Protein AF-A0A7W1GAR5-F1 (afdb_monomer_lite)

pLDDT: mean 80.39, std 19.82, range [29.83, 98.56]

Sequence (173 aa):
MLNTNNQPTTEAEDTGDRYDLPFDSESIDIVCRREIIEGNASGENRLGEVRRLHFNIRPTVIHHSPSGWEWGYAGSGPSDFALNVLQLFVPGDDKGLPSVKCWRGTCSRFAWLHHIAFKNEFIARLPREGSVIEGATIRAWIAERQREDVARDEQTAHDDSDDTENDSELCVR

Radius of gyration: 24.05 Å; chains: 1; bounding box: 42×39×112 Å

Foldseek 3Di:
DDDDDDDDPPPPVPLEEEQPDAADPVFRKKWKFKDWDQAPPDDDDPPRTRIYMYINDDQQAAAQPPPEAAFQAQDRNLLSVLLRSVQVVDPDEDVVNHFDDGPGHTGYPLSVVCSNVSSVVPGNRADRRIDIDTSVNVVVVSVVVVVVVVVVVVVVVVVVPPPPPDDDPPDDD

Secondary structure (DSSP, 8-state):
---------------S-B--S---TTT--EEEEEEEEE--S-SS-TT-EEEEEEESS----BSS-TT----SSSSHHHHHHHHHHHHHHS-S-GGGPPPEE-SBSEE-HHHHHHHHHHHHHTGGGS-TTEEEE-HHHHHHHHHHHHHHHHHHHHHHHHHTTSSSS----S---

Structure (mmCIF, N/CA/C/O backbone):
data_AF-A0A7W1GAR5-F1
#
_entry.id   AF-A0A7W1GAR5-F1
#
loop_
_atom_site.group_PDB
_atom_site.id
_atom_site.type_symbol
_atom_site.label_atom_id
_atom_site.label_alt_id
_atom_site.label_comp_id
_atom_site.label_asym_id
_atom_site.label_entity_id
_atom_site.label_seq_id
_atom_site.pdbx_PDB_ins_code
_atom_site.Cartn_x
_atom_site.Cartn_y
_atom_site.Cartn_z
_atom_site.occupancy
_atom_site.B_iso_or_equiv
_atom_site.auth_seq_id
_atom_site.auth_comp_id
_atom_site.auth_asym_id
_atom_site.auth_atom_id
_atom_site.pdbx_PDB_model_num
ATOM 1 N N . MET A 1 1 ? -0.554 26.905 -45.689 1.00 45.06 1 MET A N 1
ATOM 2 C CA . MET A 1 1 ? 0.879 26.864 -45.334 1.00 45.06 1 MET A CA 1
ATOM 3 C C . MET A 1 1 ? 1.086 27.817 -44.176 1.00 45.06 1 MET A C 1
ATOM 5 O O . MET A 1 1 ? 1.031 29.019 -44.391 1.00 45.06 1 MET A O 1
ATOM 9 N N . LEU A 1 2 ? 1.225 27.297 -42.959 1.00 32.56 2 LEU A N 1
ATOM 10 C CA . LEU A 1 2 ? 1.687 28.079 -41.819 1.00 32.56 2 LEU A CA 1
ATOM 11 C C . LEU A 1 2 ? 2.749 27.285 -41.073 1.00 32.56 2 LEU A C 1
ATOM 13 O O . LEU A 1 2 ? 2.741 26.058 -41.040 1.00 32.56 2 LEU A O 1
ATOM 17 N N . ASN A 1 3 ? 3.694 28.084 -40.618 1.00 29.83 3 ASN A N 1
ATOM 18 C CA . ASN A 1 3 ? 5.091 27.826 -40.375 1.00 29.83 3 ASN A CA 1
ATOM 19 C C . ASN A 1 3 ? 5.340 27.013 -39.099 1.00 29.83 3 ASN A C 1
ATOM 21 O O . ASN A 1 3 ? 4.587 27.089 -38.131 1.00 29.83 3 ASN A O 1
ATOM 25 N N . THR A 1 4 ? 6.443 26.274 -39.134 1.00 45.84 4 THR A N 1
ATOM 26 C CA . THR A 1 4 ? 7.067 25.517 -38.052 1.00 45.84 4 THR A CA 1
ATOM 27 C C . THR A 1 4 ? 7.319 26.386 -36.823 1.00 45.84 4 THR A C 1
ATOM 29 O O . THR A 1 4 ? 8.058 27.365 -36.922 1.00 45.84 4 THR A O 1
ATOM 32 N N . ASN A 1 5 ? 6.792 25.988 -35.663 1.00 39.91 5 ASN A N 1
ATOM 33 C CA . ASN A 1 5 ? 7.278 26.482 -34.380 1.00 39.91 5 ASN A CA 1
ATOM 34 C C . ASN A 1 5 ? 7.990 25.365 -33.626 1.00 39.91 5 ASN A C 1
ATOM 36 O O . ASN A 1 5 ? 7.406 24.387 -33.164 1.00 39.91 5 ASN A O 1
ATOM 40 N N . ASN A 1 6 ? 9.295 25.571 -33.570 1.00 44.25 6 ASN A N 1
ATOM 41 C CA . ASN A 1 6 ? 10.286 24.846 -32.819 1.00 44.25 6 ASN A CA 1
ATOM 42 C C . ASN A 1 6 ? 10.066 25.102 -31.310 1.00 44.25 6 ASN A C 1
ATOM 44 O O . ASN A 1 6 ? 10.241 26.235 -30.872 1.00 44.25 6 ASN A O 1
ATOM 48 N N . GLN A 1 7 ? 9.787 24.024 -30.559 1.00 43.06 7 GLN A N 1
ATOM 49 C CA . GLN A 1 7 ? 10.385 23.697 -29.243 1.00 43.06 7 GLN A CA 1
ATOM 50 C C . GLN A 1 7 ? 9.841 24.450 -27.993 1.00 43.06 7 GLN A C 1
ATOM 52 O O . GLN A 1 7 ? 9.391 25.587 -28.097 1.00 43.06 7 GLN A O 1
ATOM 57 N N . PRO A 1 8 ? 9.805 23.793 -26.809 1.00 35.78 8 PRO A N 1
ATOM 58 C CA . PRO A 1 8 ? 11.029 23.371 -26.126 1.00 35.78 8 PRO A CA 1
ATOM 59 C C . PRO A 1 8 ? 11.159 21.850 -25.949 1.00 35.78 8 PRO A C 1
ATOM 61 O O . PRO A 1 8 ? 10.294 21.195 -25.375 1.00 35.78 8 PRO A O 1
ATOM 64 N N . THR A 1 9 ? 12.302 21.304 -26.365 1.00 45.12 9 THR A N 1
ATOM 65 C CA . THR A 1 9 ? 12.954 20.167 -25.715 1.00 45.12 9 THR A CA 1
ATOM 66 C C . THR A 1 9 ? 13.214 20.562 -24.274 1.00 45.12 9 THR A C 1
ATOM 68 O O . THR A 1 9 ? 14.200 21.226 -23.958 1.00 45.12 9 THR A O 1
ATOM 71 N N . THR A 1 10 ? 12.322 20.166 -23.383 1.00 36.69 10 THR A N 1
ATOM 72 C CA . THR A 1 10 ? 12.711 19.921 -22.002 1.00 36.69 10 THR A CA 1
ATOM 73 C C . THR A 1 10 ? 12.982 18.432 -21.895 1.00 36.69 10 THR A C 1
ATOM 75 O O . THR A 1 10 ? 12.116 17.660 -21.490 1.00 36.69 10 THR A O 1
ATOM 78 N N . GLU A 1 11 ? 14.190 18.038 -22.301 1.00 37.97 11 GLU A N 1
ATOM 79 C CA . GLU A 1 11 ? 14.866 16.880 -21.718 1.00 37.97 11 GLU A CA 1
ATOM 80 C C . GLU A 1 11 ? 15.103 17.211 -20.238 1.00 37.97 11 GLU A C 1
ATOM 82 O O . GLU A 1 11 ? 16.166 17.666 -19.831 1.00 37.97 11 GLU A O 1
ATOM 87 N N . ALA A 1 12 ? 14.044 17.108 -19.441 1.00 34.62 12 ALA A N 1
ATOM 88 C CA . ALA A 1 12 ? 14.173 17.006 -18.004 1.00 34.62 12 ALA A CA 1
ATOM 89 C C . ALA A 1 12 ? 14.386 15.523 -17.719 1.00 34.62 12 ALA A C 1
ATOM 91 O O . ALA A 1 12 ? 13.589 14.694 -18.156 1.00 34.62 12 ALA A O 1
ATOM 92 N N . GLU A 1 13 ? 15.483 15.212 -17.041 1.00 41.84 13 GLU A N 1
ATOM 93 C CA . GLU A 1 13 ? 15.842 13.886 -16.555 1.00 41.84 13 GLU A CA 1
ATOM 94 C C . GLU A 1 13 ? 14.661 13.274 -15.786 1.00 41.84 13 GLU A C 1
ATOM 96 O O . GLU A 1 13 ? 14.410 13.547 -14.615 1.00 41.84 13 GLU A O 1
ATOM 101 N N . ASP A 1 14 ? 13.874 12.479 -16.502 1.00 47.75 14 ASP A N 1
ATOM 102 C CA . ASP A 1 14 ? 12.623 11.895 -16.047 1.00 47.75 14 ASP A CA 1
ATOM 103 C C . ASP A 1 14 ? 12.881 10.552 -15.355 1.00 47.75 14 ASP A C 1
ATOM 105 O O . ASP A 1 14 ? 12.491 9.482 -15.830 1.00 47.75 14 ASP A O 1
ATOM 109 N N . THR A 1 15 ? 13.639 10.593 -14.266 1.00 50.28 15 THR A N 1
ATOM 110 C CA . THR A 1 15 ? 14.171 9.400 -13.589 1.00 50.28 15 THR A CA 1
ATOM 111 C C . THR A 1 15 ? 13.385 9.003 -12.332 1.00 50.28 15 THR A C 1
ATOM 113 O O . THR A 1 15 ? 13.832 8.138 -11.585 1.00 50.28 15 THR A O 1
ATOM 116 N N . GLY A 1 16 ? 12.213 9.607 -12.086 1.00 63.44 16 GLY A N 1
ATOM 117 C CA . GLY A 1 16 ? 11.410 9.399 -10.870 1.00 63.44 16 GLY A CA 1
ATOM 118 C C . GLY A 1 16 ? 10.243 8.405 -10.989 1.00 63.44 16 GLY A C 1
ATOM 119 O O . GLY A 1 16 ? 9.873 7.974 -12.083 1.00 63.44 16 GLY A O 1
ATOM 120 N N . ASP A 1 17 ? 9.630 8.090 -9.840 1.00 75.31 17 ASP A N 1
ATOM 121 C CA . ASP A 1 17 ? 8.425 7.252 -9.722 1.00 75.31 17 ASP A CA 1
ATOM 122 C C . ASP A 1 17 ? 7.247 7.821 -10.535 1.00 75.31 17 ASP A C 1
ATOM 124 O O . ASP A 1 17 ? 6.903 9.005 -10.438 1.00 75.31 17 ASP A O 1
ATOM 128 N N . ARG A 1 18 ? 6.583 6.958 -11.307 1.00 82.81 18 ARG A N 1
ATOM 129 C CA . ARG A 1 18 ? 5.402 7.273 -12.113 1.00 82.81 18 ARG A CA 1
ATOM 130 C C . ARG A 1 18 ? 4.137 6.670 -11.505 1.00 82.81 18 ARG A C 1
ATOM 132 O O . ARG A 1 18 ? 4.117 5.539 -11.032 1.00 82.81 18 ARG A O 1
ATOM 139 N N . TYR A 1 19 ? 3.057 7.444 -11.554 1.00 85.25 19 TYR A N 1
ATOM 140 C CA . TYR A 1 19 ? 1.726 7.075 -11.058 1.00 85.25 19 TYR A CA 1
ATOM 141 C C . TYR A 1 19 ? 0.732 7.077 -12.222 1.00 85.25 19 TYR A C 1
ATOM 143 O O . TYR A 1 19 ? -0.197 7.888 -12.265 1.00 85.25 19 TYR A O 1
ATOM 151 N N . ASP A 1 20 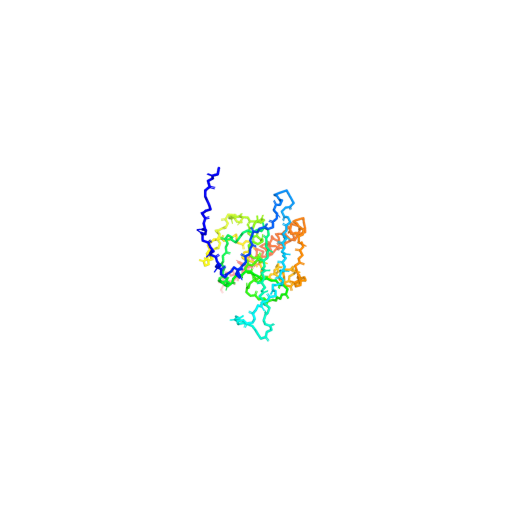? 1.046 6.277 -13.236 1.00 86.88 20 ASP A N 1
ATOM 152 C CA . ASP A 1 20 ? 0.468 6.315 -14.579 1.00 86.88 20 ASP A CA 1
ATOM 153 C C . ASP A 1 20 ? -0.183 4.993 -15.006 1.00 86.88 20 ASP A C 1
ATOM 155 O O . ASP A 1 20 ? -0.773 4.926 -16.086 1.00 86.88 20 ASP A O 1
ATOM 159 N N . LEU A 1 21 ? -0.122 3.955 -14.167 1.00 91.38 21 LEU A N 1
ATOM 160 C CA . LEU A 1 21 ? -0.830 2.708 -14.437 1.00 91.38 21 LEU A CA 1
ATOM 161 C C . LEU A 1 21 ? -2.342 2.884 -14.197 1.00 91.38 21 LEU A C 1
ATOM 163 O O . LEU A 1 21 ? -2.732 3.621 -13.287 1.00 91.38 21 LEU A O 1
ATOM 167 N N . PRO A 1 22 ? -3.208 2.204 -14.976 1.00 90.12 22 PRO A N 1
ATOM 168 C CA . PRO A 1 22 ? -4.653 2.264 -14.785 1.00 90.12 22 PRO A CA 1
ATOM 169 C C . PRO A 1 22 ? -5.073 1.838 -13.376 1.00 90.12 22 PRO A C 1
ATOM 171 O O . PRO A 1 22 ? -4.584 0.841 -12.840 1.00 90.12 22 PRO A O 1
ATOM 174 N N . PHE A 1 23 ? -6.014 2.581 -12.802 1.00 93.81 23 PHE A N 1
ATOM 175 C CA . PHE A 1 23 ? -6.619 2.275 -11.513 1.00 93.81 23 PHE A CA 1
ATOM 176 C C . PHE A 1 23 ? -8.096 1.952 -11.706 1.00 93.81 23 PHE A C 1
ATOM 178 O O . PHE A 1 23 ? -8.850 2.782 -12.216 1.00 93.81 23 PHE A O 1
ATOM 185 N N . ASP A 1 24 ? -8.488 0.751 -11.294 1.00 94.19 24 ASP A N 1
ATOM 186 C CA . ASP A 1 24 ? -9.882 0.338 -11.220 1.00 94.19 24 ASP A CA 1
ATOM 187 C C . ASP A 1 24 ? -10.392 0.551 -9.791 1.00 94.19 24 ASP A C 1
ATOM 189 O O . ASP A 1 24 ? -9.900 -0.055 -8.837 1.00 94.19 24 ASP A O 1
ATOM 193 N N . SER A 1 25 ? -11.378 1.435 -9.641 1.00 92.00 25 SER A N 1
ATOM 194 C CA . SER A 1 25 ? -11.985 1.742 -8.347 1.00 92.00 25 SER A CA 1
ATOM 195 C C . SER A 1 25 ? -12.869 0.623 -7.799 1.00 92.00 25 SER A C 1
ATOM 197 O O . SER A 1 25 ? -13.177 0.651 -6.610 1.00 92.00 25 SER A O 1
ATOM 199 N N . GLU A 1 26 ? -13.306 -0.329 -8.630 1.00 92.62 26 GLU A N 1
ATOM 200 C CA . GLU A 1 26 ? -14.114 -1.463 -8.172 1.00 92.62 26 GLU A CA 1
ATOM 201 C C . GLU A 1 26 ? -13.234 -2.545 -7.542 1.00 92.62 26 GLU A C 1
ATOM 203 O O . GLU A 1 26 ? -13.478 -2.968 -6.407 1.00 92.62 26 GLU A O 1
ATOM 208 N N . SER A 1 27 ? -12.176 -2.975 -8.238 1.00 94.56 27 SER A N 1
ATOM 209 C CA . SER A 1 27 ? -11.270 -3.996 -7.702 1.00 94.56 27 SER A CA 1
ATOM 210 C C . SER A 1 27 ? -10.341 -3.431 -6.623 1.00 94.56 27 SER A C 1
ATOM 212 O O . SER A 1 27 ? -10.163 -4.064 -5.570 1.00 94.56 27 SER A O 1
ATOM 214 N N . ILE A 1 28 ? -9.832 -2.209 -6.839 1.00 95.75 28 ILE A N 1
ATOM 215 C CA . ILE A 1 28 ? -8.766 -1.562 -6.058 1.00 95.75 28 ILE A CA 1
ATOM 216 C C . ILE A 1 28 ? -7.514 -2.454 -6.028 1.00 95.75 28 ILE A C 1
ATOM 218 O O . ILE A 1 28 ? -6.827 -2.578 -5.017 1.00 95.75 28 ILE A O 1
ATOM 222 N N . ASP A 1 29 ? -7.219 -3.134 -7.133 1.00 97.88 29 ASP A N 1
ATOM 223 C CA . ASP A 1 29 ? -5.975 -3.893 -7.241 1.00 97.88 29 ASP A CA 1
ATOM 224 C C . ASP A 1 29 ? -4.780 -2.942 -7.199 1.00 97.88 29 ASP A C 1
ATOM 226 O O . ASP A 1 29 ? -4.831 -1.829 -7.724 1.00 97.88 29 ASP A O 1
ATOM 230 N N . ILE A 1 30 ? -3.683 -3.376 -6.585 1.00 98.00 30 ILE A N 1
ATOM 231 C CA . ILE A 1 30 ? -2.444 -2.603 -6.531 1.00 98.00 30 ILE A CA 1
ATOM 232 C C . ILE A 1 30 ? -1.498 -3.148 -7.582 1.00 98.00 30 ILE A C 1
ATOM 234 O O . ILE A 1 30 ? -1.075 -4.300 -7.511 1.00 98.00 30 ILE A O 1
ATOM 238 N N . VAL A 1 31 ? -1.148 -2.306 -8.546 1.00 97.12 31 VAL A N 1
ATOM 239 C CA . VAL A 1 31 ? -0.264 -2.669 -9.651 1.00 97.12 31 VAL A CA 1
ATOM 240 C C . VAL A 1 31 ? 1.025 -1.882 -9.518 1.00 97.12 31 VAL A C 1
ATOM 242 O O . VAL A 1 31 ? 1.003 -0.651 -9.438 1.00 97.12 31 VAL A O 1
ATOM 245 N N . CYS A 1 32 ? 2.150 -2.593 -9.530 1.00 95.81 32 CYS A N 1
ATOM 246 C CA . CYS A 1 32 ? 3.465 -1.990 -9.680 1.00 95.81 32 CYS A CA 1
ATOM 247 C C . CYS A 1 32 ? 4.250 -2.657 -10.812 1.00 95.81 32 CYS A C 1
ATOM 249 O O . CYS A 1 32 ? 4.128 -3.859 -11.049 1.00 95.81 32 CYS A O 1
ATOM 251 N N . ARG A 1 33 ? 5.064 -1.874 -11.522 1.00 94.94 33 ARG A N 1
ATOM 252 C CA . ARG A 1 33 ? 5.926 -2.357 -12.608 1.00 94.94 33 ARG A CA 1
ATOM 253 C C . ARG A 1 33 ? 7.260 -1.629 -12.596 1.00 94.94 33 ARG A C 1
ATOM 255 O O . ARG A 1 33 ? 7.303 -0.413 -12.444 1.00 94.94 33 ARG A O 1
ATOM 262 N N . ARG A 1 34 ? 8.346 -2.370 -12.800 1.00 91.56 34 ARG A N 1
ATOM 263 C CA . ARG A 1 34 ? 9.698 -1.831 -12.965 1.00 91.56 34 ARG A CA 1
ATOM 264 C C . ARG A 1 34 ? 10.062 -1.846 -14.443 1.00 91.56 34 ARG A C 1
ATOM 266 O O . ARG A 1 34 ? 10.089 -2.903 -15.068 1.00 91.56 34 ARG A O 1
ATOM 273 N N . GLU A 1 35 ? 10.343 -0.673 -14.989 1.00 88.12 35 GLU A N 1
ATOM 274 C CA . GLU A 1 35 ? 10.922 -0.500 -16.316 1.00 88.12 35 GLU A CA 1
ATOM 275 C C . GLU A 1 35 ? 12.438 -0.318 -16.168 1.00 88.12 35 GLU A C 1
ATOM 277 O O . GLU A 1 35 ? 12.907 0.531 -15.403 1.00 88.12 35 GLU A O 1
ATOM 282 N N . ILE A 1 36 ? 13.209 -1.153 -16.868 1.00 81.25 36 ILE A N 1
ATOM 283 C CA . ILE A 1 36 ? 14.654 -0.971 -17.010 1.00 81.25 36 ILE A CA 1
ATOM 284 C C . ILE A 1 36 ? 14.855 -0.065 -18.218 1.00 81.25 36 ILE A C 1
ATOM 286 O O . ILE A 1 36 ? 14.471 -0.420 -19.330 1.00 81.25 36 ILE A O 1
ATOM 290 N N . ILE A 1 37 ? 15.435 1.104 -17.980 1.00 74.88 37 ILE A N 1
ATOM 291 C CA . ILE A 1 37 ? 15.811 2.054 -19.015 1.00 74.88 37 ILE A CA 1
ATOM 292 C C . ILE A 1 37 ? 17.309 1.873 -19.231 1.00 74.88 37 ILE A C 1
ATOM 294 O O . ILE A 1 37 ? 18.110 2.044 -18.308 1.00 74.88 37 ILE A O 1
ATOM 298 N N . GLU A 1 38 ? 17.691 1.507 -20.451 1.00 65.56 38 GLU A N 1
ATOM 299 C CA . GLU A 1 38 ? 19.098 1.499 -20.838 1.00 65.56 38 GLU A CA 1
ATOM 300 C C . GLU A 1 38 ? 19.633 2.929 -20.707 1.00 65.56 38 GLU A C 1
ATOM 302 O O . GLU A 1 38 ? 19.215 3.841 -21.420 1.00 65.56 38 GLU A O 1
ATOM 307 N N . GLY A 1 39 ? 20.497 3.145 -19.715 1.00 58.44 39 GLY A N 1
ATOM 308 C CA . GLY A 1 39 ? 21.119 4.433 -19.483 1.00 58.44 39 GLY A CA 1
ATOM 309 C C . GLY A 1 39 ? 22.372 4.566 -20.333 1.00 58.44 39 GLY A C 1
ATOM 310 O O . GLY A 1 39 ? 23.253 3.705 -20.326 1.00 58.44 39 GLY A O 1
ATOM 311 N N . ASN A 1 40 ? 22.503 5.700 -21.013 1.00 51.94 40 ASN A N 1
ATOM 312 C CA . ASN A 1 40 ? 23.807 6.165 -21.460 1.00 51.94 40 ASN A CA 1
ATOM 313 C C . ASN A 1 40 ? 24.591 6.469 -20.177 1.00 51.94 40 ASN A C 1
ATOM 315 O O . ASN A 1 40 ? 24.143 7.281 -19.372 1.00 51.94 40 ASN A O 1
ATOM 319 N N . ALA A 1 41 ? 25.694 5.763 -19.937 1.00 48.12 41 ALA A N 1
ATOM 320 C CA . ALA A 1 41 ? 26.438 5.778 -18.680 1.00 48.12 41 ALA A CA 1
ATOM 321 C C . ALA A 1 41 ? 26.891 7.191 -18.242 1.00 48.12 41 ALA A C 1
ATOM 323 O O . ALA A 1 41 ? 28.013 7.604 -18.528 1.00 48.12 41 ALA A O 1
ATOM 324 N N . SER A 1 42 ? 26.040 7.928 -17.523 1.00 51.09 42 SER A N 1
ATOM 325 C CA . SER A 1 42 ? 26.407 9.221 -16.930 1.00 51.09 42 SER A CA 1
ATOM 326 C C . SER A 1 42 ? 25.772 9.527 -15.567 1.00 51.09 42 SER A C 1
ATOM 328 O O . SER A 1 42 ? 26.006 10.612 -15.049 1.00 51.09 42 SER A O 1
ATOM 330 N N . GLY A 1 43 ? 25.045 8.597 -14.931 1.00 48.25 43 GLY A N 1
ATOM 331 C CA . GLY A 1 43 ? 24.398 8.857 -13.635 1.00 48.25 43 GLY A CA 1
ATOM 332 C C . GLY A 1 43 ? 24.383 7.667 -12.672 1.00 48.25 43 GLY A C 1
ATOM 333 O O . GLY A 1 43 ? 23.560 6.772 -12.800 1.00 48.25 43 GLY A O 1
ATOM 334 N N . GLU A 1 44 ? 25.313 7.680 -11.714 1.00 47.44 44 GLU A N 1
ATOM 335 C CA . GLU A 1 44 ? 25.249 7.093 -10.358 1.00 47.44 44 GLU A CA 1
ATOM 336 C C . GLU A 1 44 ? 24.592 5.718 -10.121 1.00 47.44 44 GLU A C 1
ATOM 338 O O . GLU A 1 44 ? 23.928 5.481 -9.113 1.00 47.44 44 GLU A O 1
ATOM 343 N N . ASN A 1 45 ? 24.910 4.719 -10.937 1.00 46.47 45 ASN A N 1
ATOM 344 C CA . ASN A 1 45 ? 24.964 3.344 -10.446 1.00 46.47 45 ASN A CA 1
ATOM 345 C C . ASN A 1 45 ? 26.084 2.565 -11.137 1.00 46.47 45 ASN A C 1
ATOM 347 O O . ASN A 1 45 ? 26.409 2.791 -12.298 1.00 46.47 45 ASN A O 1
ATOM 351 N N . ARG A 1 46 ? 26.707 1.627 -10.410 1.00 48.19 46 ARG A N 1
ATOM 352 C CA . ARG A 1 46 ? 27.850 0.821 -10.891 1.00 48.19 46 ARG A CA 1
ATOM 353 C C . ARG A 1 46 ? 27.546 -0.038 -12.141 1.00 48.19 46 ARG A C 1
ATOM 355 O O . ARG A 1 46 ? 28.439 -0.746 -12.590 1.00 48.19 46 ARG A O 1
ATOM 362 N N . LEU A 1 47 ? 26.319 0.011 -12.676 1.00 51.19 47 LEU A N 1
ATOM 363 C CA . LEU A 1 47 ? 25.825 -0.788 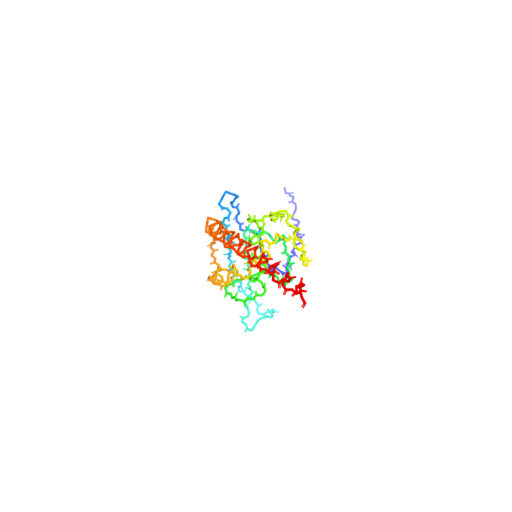-13.803 1.00 51.19 47 LEU A CA 1
ATOM 364 C C . LEU A 1 47 ? 25.193 0.037 -14.947 1.00 51.19 47 LEU A C 1
ATOM 366 O O . LEU A 1 47 ? 24.854 -0.554 -15.962 1.00 51.19 47 LEU A O 1
ATOM 370 N N . GLY A 1 48 ? 25.042 1.364 -14.832 1.00 50.06 48 GLY A N 1
ATOM 371 C CA . GLY A 1 48 ? 24.492 2.209 -15.908 1.00 50.06 48 GLY A CA 1
ATOM 372 C C . GLY A 1 48 ? 22.993 2.029 -16.214 1.00 50.06 48 GLY A C 1
ATOM 373 O O . GLY A 1 48 ? 22.516 2.555 -17.214 1.00 50.06 48 GLY A O 1
ATOM 374 N N . GLU A 1 49 ? 22.235 1.305 -15.387 1.00 57.88 49 GLU A N 1
ATOM 375 C CA . GLU A 1 49 ? 20.798 1.064 -15.590 1.00 57.88 49 GLU A CA 1
ATOM 376 C C . GLU A 1 49 ? 19.956 2.133 -14.890 1.00 57.88 49 GLU A C 1
ATOM 378 O O . GLU A 1 49 ? 19.825 2.115 -13.665 1.00 57.88 49 GLU A O 1
ATOM 383 N N . VAL A 1 50 ? 19.311 3.031 -15.627 1.00 63.97 50 VAL A N 1
ATOM 384 C CA . VAL A 1 50 ? 18.270 3.875 -15.027 1.00 63.97 50 VAL A CA 1
ATOM 385 C C . VAL A 1 50 ? 17.024 3.009 -14.834 1.00 63.97 50 VAL A C 1
ATOM 387 O O . VAL A 1 50 ? 16.668 2.205 -15.691 1.00 63.97 50 VAL A O 1
ATOM 390 N N . ARG A 1 51 ? 16.356 3.116 -13.685 1.00 77.19 51 ARG A N 1
ATOM 391 C CA . ARG A 1 51 ? 15.141 2.340 -13.399 1.00 77.19 51 ARG A CA 1
ATOM 392 C C . ARG A 1 51 ? 13.992 3.291 -13.170 1.00 77.19 51 ARG A C 1
ATOM 394 O O . ARG A 1 51 ? 14.148 4.264 -12.440 1.00 77.19 51 ARG A O 1
ATOM 401 N N . ARG A 1 52 ? 12.847 2.976 -13.762 1.00 86.88 52 ARG A N 1
ATOM 402 C CA . ARG A 1 52 ? 11.607 3.711 -13.545 1.00 86.88 52 ARG A CA 1
ATOM 403 C C . ARG A 1 52 ? 10.578 2.787 -12.920 1.00 86.88 52 ARG A C 1
ATOM 405 O O . ARG A 1 52 ? 10.370 1.660 -13.373 1.00 86.88 52 ARG A O 1
ATOM 412 N N . LEU A 1 53 ? 9.974 3.253 -11.838 1.00 91.38 53 LEU A N 1
ATOM 413 C CA . LEU A 1 53 ? 8.943 2.522 -11.118 1.00 91.38 53 LEU A CA 1
ATOM 414 C C . LEU A 1 53 ? 7.588 3.108 -11.475 1.00 91.38 53 LEU A C 1
ATOM 416 O O . LEU A 1 53 ? 7.411 4.321 -11.456 1.00 91.38 53 LEU A O 1
ATOM 420 N N . HIS A 1 54 ? 6.644 2.240 -11.799 1.00 94.31 54 HIS A N 1
ATOM 421 C CA . HIS A 1 54 ? 5.285 2.602 -12.158 1.00 94.31 54 HIS A CA 1
ATOM 422 C C . HIS A 1 54 ? 4.324 2.023 -11.133 1.00 94.31 54 HIS A C 1
ATOM 424 O O . HIS A 1 54 ? 4.455 0.859 -10.752 1.00 94.31 54 HIS A O 1
ATOM 430 N N . PHE A 1 55 ? 3.341 2.819 -10.732 1.00 95.50 55 PHE A N 1
ATOM 431 C CA . PHE A 1 55 ? 2.294 2.452 -9.789 1.00 95.50 55 PHE A CA 1
ATOM 432 C C . PHE A 1 55 ? 0.935 2.921 -10.308 1.00 95.50 55 PHE A C 1
ATOM 434 O O . PHE A 1 55 ? 0.849 3.894 -11.060 1.00 95.50 55 PHE A O 1
ATOM 441 N N . ASN A 1 56 ? -0.141 2.270 -9.872 1.00 96.06 56 ASN A N 1
ATOM 442 C CA . ASN A 1 56 ? -1.506 2.720 -10.161 1.00 96.06 56 ASN A CA 1
ATOM 443 C C . ASN A 1 56 ? -2.144 3.558 -9.039 1.00 96.06 56 ASN A C 1
ATOM 445 O O . ASN A 1 56 ? -3.261 4.040 -9.192 1.00 96.06 56 ASN A O 1
ATOM 449 N N . ILE A 1 57 ? -1.446 3.768 -7.920 1.00 94.12 57 ILE A N 1
ATOM 450 C CA . ILE A 1 57 ? -1.917 4.607 -6.809 1.00 94.12 57 ILE A CA 1
ATOM 451 C C . ILE A 1 57 ? -0.936 5.742 -6.535 1.00 94.12 57 ILE A C 1
ATOM 453 O O . ILE A 1 57 ? 0.261 5.589 -6.750 1.00 94.12 57 ILE A O 1
ATOM 457 N N . ARG A 1 58 ? -1.425 6.886 -6.045 1.00 91.25 58 ARG A N 1
ATOM 458 C CA . ARG A 1 58 ? -0.588 8.053 -5.715 1.00 91.25 58 ARG A CA 1
ATOM 459 C C . ARG A 1 58 ? -0.234 8.095 -4.224 1.00 91.25 58 ARG A C 1
ATOM 461 O O . ARG A 1 58 ? -1.070 7.731 -3.400 1.00 91.25 58 ARG A O 1
ATOM 468 N N . PRO A 1 59 ? 0.944 8.623 -3.848 1.00 90.75 59 PRO A N 1
ATOM 469 C CA . PRO A 1 59 ? 1.344 8.761 -2.456 1.00 90.75 59 PRO A CA 1
ATOM 470 C C . PRO A 1 59 ? 0.592 9.883 -1.754 1.00 90.75 59 PRO A C 1
ATOM 472 O O . PRO A 1 59 ? 0.880 11.069 -1.947 1.00 90.75 59 PRO A O 1
ATOM 475 N N . THR A 1 60 ? -0.311 9.512 -0.856 1.00 91.12 60 THR A N 1
ATOM 476 C CA . THR A 1 60 ? -1.004 10.446 0.038 1.00 91.12 60 THR A CA 1
ATOM 477 C C . THR A 1 60 ? -0.217 10.716 1.321 1.00 91.12 60 THR A C 1
ATOM 479 O O . THR A 1 60 ? -0.359 11.779 1.924 1.00 91.12 60 THR A O 1
ATOM 482 N N . VAL A 1 61 ? 0.651 9.782 1.724 1.00 91.81 61 VAL A N 1
ATOM 483 C CA . VAL A 1 61 ? 1.405 9.810 2.984 1.00 91.81 61 VAL A CA 1
ATOM 484 C C . VAL A 1 61 ? 2.883 9.509 2.725 1.00 91.81 61 VAL A C 1
ATOM 486 O O . VAL A 1 61 ? 3.211 8.700 1.865 1.00 91.81 61 VAL A O 1
ATOM 489 N N . ILE A 1 62 ? 3.791 10.155 3.457 1.00 91.50 62 ILE A N 1
ATOM 490 C CA . ILE A 1 62 ? 5.223 9.808 3.473 1.00 91.50 62 ILE A CA 1
ATOM 491 C C . ILE A 1 62 ? 5.674 9.787 4.925 1.00 91.50 62 ILE A C 1
ATOM 493 O O . ILE A 1 62 ? 5.408 10.747 5.657 1.00 91.50 62 ILE A O 1
ATOM 497 N N . HIS A 1 63 ? 6.360 8.721 5.336 1.00 89.06 63 HIS A N 1
ATOM 498 C CA . HIS A 1 63 ? 6.891 8.602 6.687 1.00 89.06 63 HIS A CA 1
ATOM 499 C C . HIS A 1 63 ? 8.418 8.513 6.707 1.00 89.06 63 HIS A C 1
ATOM 501 O O . HIS A 1 63 ? 9.050 9.337 7.370 1.00 89.06 63 HIS A O 1
ATOM 507 N N . HIS A 1 64 ? 8.999 7.557 5.980 1.00 78.44 64 HIS A N 1
ATOM 508 C CA . HIS A 1 64 ? 10.422 7.223 6.078 1.00 78.44 64 HIS A CA 1
ATOM 509 C C . HIS A 1 64 ? 11.228 7.425 4.794 1.00 78.44 64 HIS A C 1
ATOM 511 O O . HIS A 1 64 ? 12.454 7.484 4.875 1.00 78.44 64 HIS A O 1
ATOM 517 N N . SER A 1 65 ? 10.593 7.507 3.623 1.00 74.50 65 SER A N 1
ATOM 518 C CA . SER A 1 65 ? 11.290 7.450 2.334 1.00 74.50 65 SER A CA 1
ATOM 519 C C . SER A 1 65 ? 11.007 8.678 1.463 1.00 74.50 65 SER A C 1
ATOM 521 O O . SER A 1 65 ? 10.201 8.612 0.533 1.00 74.50 65 SER A O 1
ATOM 523 N N . PRO A 1 66 ? 11.699 9.813 1.695 1.00 65.12 66 PRO A N 1
ATOM 524 C CA . PRO A 1 66 ? 11.647 10.951 0.776 1.00 65.12 66 PRO A CA 1
ATOM 525 C C . PRO A 1 66 ? 12.129 10.599 -0.638 1.00 65.12 66 PRO A C 1
ATOM 527 O O . PRO A 1 66 ? 11.774 11.291 -1.586 1.00 65.12 66 PRO A O 1
ATOM 530 N N . SER A 1 67 ? 12.931 9.534 -0.775 1.00 68.94 67 SER A N 1
ATOM 531 C CA . SER A 1 67 ? 13.490 9.057 -2.042 1.00 68.94 67 SER A CA 1
ATOM 532 C C . SER A 1 67 ? 12.517 8.224 -2.883 1.00 68.94 67 SER A C 1
ATOM 534 O O . SER A 1 67 ? 12.913 7.780 -3.952 1.00 68.94 67 SER A O 1
ATOM 536 N N . GLY A 1 68 ? 11.284 7.996 -2.417 1.00 82.81 68 GLY A N 1
ATOM 537 C CA . GLY A 1 68 ? 10.241 7.312 -3.188 1.00 82.81 68 GLY A CA 1
ATOM 538 C C . GLY A 1 68 ? 9.873 5.920 -2.679 1.00 82.81 68 GLY A C 1
ATOM 539 O O . GLY A 1 68 ? 10.333 5.466 -1.621 1.00 82.81 68 GLY A O 1
ATOM 540 N N . TRP A 1 69 ? 8.985 5.269 -3.423 1.00 89.75 69 TRP A N 1
ATOM 541 C CA . TRP A 1 69 ? 8.487 3.923 -3.144 1.00 89.75 69 TRP A CA 1
ATOM 542 C C . TRP A 1 69 ? 9.332 2.861 -3.833 1.00 89.75 69 TRP A C 1
ATOM 544 O O . TRP A 1 69 ? 9.936 3.099 -4.863 1.00 89.75 69 TRP A O 1
ATOM 554 N N . GLU A 1 70 ? 9.345 1.654 -3.28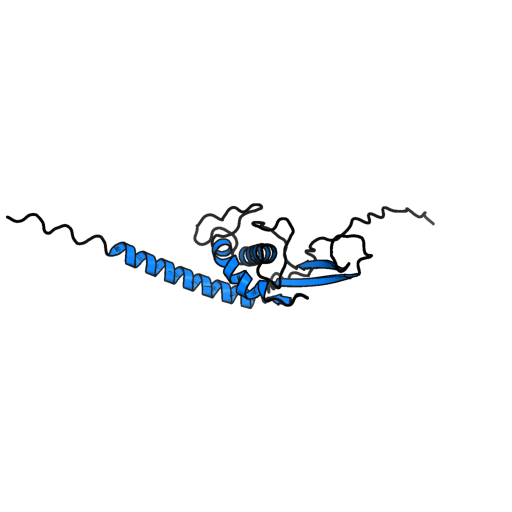0 1.00 91.88 70 GLU A N 1
ATOM 555 C CA . GLU A 1 70 ? 10.133 0.533 -3.799 1.00 91.88 70 GLU A CA 1
ATOM 556 C C . GLU A 1 70 ? 9.471 -0.800 -3.410 1.00 91.88 70 GLU A C 1
ATOM 558 O O . GLU A 1 70 ? 8.548 -0.828 -2.593 1.00 91.88 70 GLU A O 1
ATOM 563 N N . TRP A 1 71 ? 9.948 -1.922 -3.959 1.00 94.81 71 TRP A N 1
ATOM 564 C CA . TRP A 1 71 ? 9.479 -3.270 -3.589 1.00 94.81 71 TRP A CA 1
ATOM 565 C C . TRP A 1 71 ? 10.535 -4.365 -3.816 1.00 94.81 71 TRP A C 1
ATOM 567 O O . TRP A 1 71 ? 11.617 -4.128 -4.364 1.00 94.81 71 TRP A O 1
ATOM 577 N N . GLY A 1 72 ? 10.227 -5.588 -3.371 1.00 93.75 72 GLY A N 1
ATOM 578 C CA . GLY A 1 72 ? 11.091 -6.765 -3.531 1.00 93.75 72 GLY A CA 1
ATOM 579 C C . GLY A 1 72 ? 12.272 -6.830 -2.552 1.00 93.75 72 GLY A C 1
ATOM 580 O O . GLY A 1 72 ? 13.256 -7.525 -2.811 1.00 93.75 72 GLY A O 1
ATOM 581 N N . TYR A 1 73 ? 12.224 -6.056 -1.461 1.00 92.50 73 TYR A N 1
ATOM 582 C CA . TYR A 1 73 ? 13.126 -6.158 -0.308 1.00 92.50 73 TYR A CA 1
ATOM 583 C C . TYR A 1 73 ? 12.504 -5.540 0.952 1.00 92.50 73 TYR A C 1
ATOM 585 O O . TYR A 1 73 ? 11.511 -4.819 0.888 1.00 92.50 73 TYR A O 1
ATOM 593 N N . ALA A 1 74 ? 13.108 -5.796 2.114 1.00 91.44 74 ALA A N 1
ATOM 594 C CA . ALA A 1 74 ? 12.707 -5.191 3.380 1.00 91.44 74 ALA A CA 1
ATOM 595 C C . ALA A 1 74 ? 13.468 -3.872 3.615 1.00 91.44 74 ALA A C 1
ATOM 597 O O . ALA A 1 74 ? 14.577 -3.875 4.140 1.00 91.44 74 ALA A O 1
ATOM 598 N N . GLY A 1 75 ? 12.873 -2.740 3.227 1.00 90.81 75 GLY A N 1
ATOM 599 C CA . GLY A 1 75 ? 13.468 -1.409 3.409 1.00 90.81 75 GLY A CA 1
ATOM 600 C C . GLY A 1 75 ? 12.444 -0.305 3.669 1.00 90.81 75 GLY A C 1
ATOM 601 O O . GLY A 1 75 ? 11.259 -0.590 3.843 1.00 90.81 75 GLY A O 1
ATOM 602 N N . SER A 1 76 ? 12.905 0.950 3.682 1.00 91.50 76 SER A N 1
ATOM 603 C CA . SER A 1 76 ? 12.078 2.142 3.932 1.00 91.50 76 SER A CA 1
ATOM 604 C C . SER A 1 76 ? 11.096 2.445 2.797 1.00 91.50 76 SER A C 1
ATOM 606 O O . SER A 1 76 ? 9.919 2.650 3.073 1.00 91.50 76 SER A O 1
ATOM 608 N N . GLY A 1 77 ? 11.536 2.409 1.535 1.00 91.56 77 GLY A N 1
ATOM 609 C CA . GLY A 1 77 ? 10.665 2.601 0.364 1.00 91.56 77 GLY A CA 1
ATOM 610 C C . GLY A 1 77 ? 9.498 1.601 0.304 1.00 91.56 77 GLY A C 1
ATOM 611 O O . GLY A 1 77 ? 8.348 2.030 0.221 1.00 91.56 77 GLY A O 1
ATOM 612 N N . PRO A 1 78 ? 9.747 0.285 0.472 1.00 95.31 78 PRO A N 1
ATOM 613 C CA . PRO A 1 78 ? 8.693 -0.720 0.641 1.00 95.31 78 PRO A CA 1
ATOM 614 C C . PRO A 1 78 ? 7.769 -0.467 1.840 1.00 95.31 78 PRO A C 1
ATOM 616 O O . PRO A 1 78 ? 6.588 -0.798 1.791 1.00 95.31 78 PRO A O 1
ATOM 619 N N . SER A 1 79 ? 8.293 0.123 2.920 1.00 95.31 79 SER A N 1
ATOM 620 C CA . SER A 1 79 ? 7.511 0.482 4.110 1.00 95.31 79 SER A CA 1
ATOM 621 C C . SER A 1 79 ? 6.523 1.608 3.826 1.00 95.31 79 SER A C 1
ATOM 623 O O . SER A 1 79 ? 5.349 1.491 4.170 1.00 95.31 79 SER A O 1
ATOM 625 N N . ASP A 1 80 ? 6.974 2.674 3.163 1.00 94.62 80 ASP A N 1
ATOM 626 C CA . ASP A 1 80 ? 6.106 3.791 2.784 1.00 94.62 80 ASP A CA 1
ATOM 627 C C . ASP A 1 80 ? 5.087 3.368 1.718 1.00 94.62 80 ASP A C 1
ATOM 629 O O . ASP A 1 80 ? 3.939 3.814 1.765 1.00 94.62 80 ASP A O 1
ATOM 633 N N . PHE A 1 81 ? 5.458 2.466 0.802 1.00 96.31 81 PHE A N 1
ATOM 634 C CA . PHE A 1 81 ? 4.504 1.901 -0.152 1.00 96.31 81 PHE A CA 1
ATOM 635 C C . PHE A 1 81 ? 3.416 1.087 0.566 1.00 96.31 81 PHE A C 1
ATOM 637 O O . PHE A 1 81 ? 2.230 1.349 0.372 1.00 96.31 81 PHE A O 1
ATOM 644 N N . ALA A 1 82 ? 3.800 0.183 1.476 1.00 97.75 82 ALA A N 1
ATOM 645 C CA . ALA A 1 82 ? 2.860 -0.580 2.301 1.00 97.75 82 ALA A CA 1
ATOM 646 C C . ALA A 1 82 ? 1.907 0.323 3.100 1.00 97.75 82 ALA A C 1
ATOM 648 O O . ALA A 1 82 ? 0.705 0.065 3.149 1.00 97.75 82 ALA A O 1
ATOM 649 N N . LEU A 1 83 ? 2.429 1.403 3.689 1.00 96.75 83 LEU A N 1
ATOM 650 C CA . LEU A 1 83 ? 1.627 2.359 4.449 1.00 96.75 83 LEU A CA 1
ATOM 651 C C . LEU A 1 83 ? 0.553 3.023 3.579 1.00 96.75 83 LEU A C 1
ATOM 653 O O . LEU A 1 83 ? -0.590 3.155 4.010 1.00 96.75 83 LEU A O 1
ATOM 657 N N . ASN A 1 84 ? 0.899 3.418 2.351 1.00 96.38 84 ASN A N 1
ATOM 658 C CA . ASN A 1 84 ? -0.058 4.040 1.435 1.00 96.38 84 ASN A CA 1
ATOM 659 C C . ASN A 1 84 ? -1.079 3.047 0.881 1.00 96.38 84 ASN A C 1
ATOM 661 O O . ASN A 1 84 ? -2.236 3.424 0.710 1.00 96.38 84 ASN A O 1
ATOM 665 N N . VAL A 1 85 ? -0.685 1.789 0.659 1.00 97.75 85 VAL A N 1
ATOM 666 C CA . VAL A 1 85 ? -1.638 0.728 0.317 1.00 97.75 85 VAL A CA 1
ATOM 667 C C . VAL A 1 85 ? -2.658 0.574 1.441 1.00 97.75 85 VAL A C 1
ATOM 669 O O . VAL A 1 85 ? -3.844 0.729 1.192 1.00 97.75 85 VAL A O 1
ATOM 672 N N . LEU A 1 86 ? -2.240 0.368 2.691 1.00 97.44 86 LEU A N 1
ATOM 673 C CA . LEU A 1 86 ? -3.198 0.209 3.794 1.00 97.44 86 LEU A CA 1
ATOM 674 C C . LEU A 1 86 ? -4.063 1.458 4.019 1.00 97.44 86 LEU A C 1
ATOM 676 O O . LEU A 1 86 ? -5.261 1.335 4.266 1.00 97.44 86 LEU A O 1
ATOM 680 N N . GLN A 1 87 ? -3.485 2.654 3.881 1.00 95.50 87 GLN A N 1
ATOM 681 C CA . GLN A 1 87 ? -4.216 3.919 3.985 1.00 95.50 87 GLN A CA 1
ATOM 682 C C . GLN A 1 87 ? -5.335 4.050 2.941 1.00 95.50 87 GLN A C 1
ATOM 684 O O . GLN A 1 87 ? -6.357 4.676 3.223 1.00 95.50 87 GLN A O 1
ATOM 689 N N . LEU A 1 88 ? -5.151 3.486 1.745 1.00 95.81 88 LEU A N 1
ATOM 690 C CA . LEU A 1 88 ? -6.167 3.500 0.694 1.00 95.81 88 LEU A CA 1
ATOM 691 C C . LEU A 1 88 ? -7.399 2.669 1.079 1.00 95.81 88 LEU A C 1
ATOM 693 O O . LEU A 1 88 ? -8.520 3.071 0.781 1.00 95.81 88 LEU A O 1
ATOM 697 N N . PHE A 1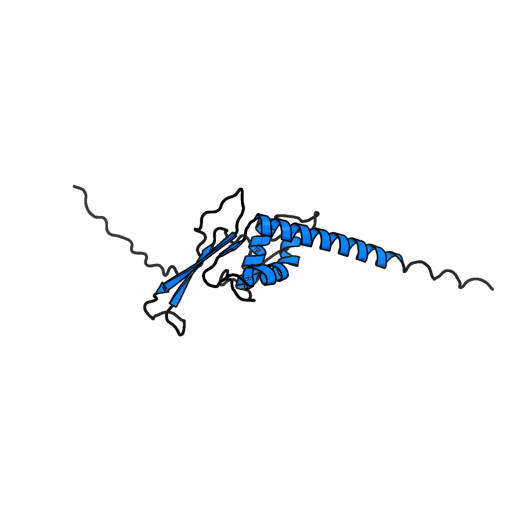 89 ? -7.196 1.531 1.747 1.00 96.00 89 PHE A N 1
ATOM 698 C CA . PHE A 1 89 ? -8.276 0.610 2.123 1.00 96.00 89 PHE A CA 1
ATOM 699 C C . PHE A 1 89 ? -8.927 0.953 3.463 1.00 96.00 89 PHE A C 1
ATOM 701 O O . PHE A 1 89 ? -10.109 0.677 3.655 1.00 96.00 89 PHE A O 1
ATOM 708 N N . VAL A 1 90 ? -8.171 1.546 4.389 1.00 93.44 90 VAL A N 1
ATOM 709 C CA . VAL A 1 90 ? -8.659 1.943 5.715 1.00 93.44 90 VAL A CA 1
ATOM 710 C C . VAL A 1 90 ? -8.356 3.426 5.930 1.00 93.44 90 VAL A C 1
ATOM 712 O O . VAL A 1 90 ? -7.412 3.761 6.653 1.00 93.44 90 VAL A O 1
ATOM 715 N N . PRO A 1 91 ? -9.093 4.340 5.272 1.00 87.81 91 PRO A N 1
ATOM 716 C CA . PRO A 1 91 ? -8.911 5.768 5.478 1.00 87.81 91 PRO A CA 1
ATOM 717 C C . PRO A 1 91 ? -9.523 6.234 6.809 1.00 87.81 91 PRO A C 1
ATOM 719 O O . PRO A 1 91 ? -10.505 5.671 7.280 1.00 87.81 91 PRO A O 1
ATOM 722 N N . GLY A 1 92 ? -8.987 7.321 7.375 1.00 77.69 92 GLY A N 1
ATOM 723 C CA . GLY A 1 92 ? -9.628 8.058 8.471 1.00 77.69 92 GLY A CA 1
ATOM 724 C C . GLY A 1 92 ? -9.277 7.611 9.894 1.00 77.69 92 GLY A C 1
ATOM 725 O O . GLY A 1 92 ? -8.197 7.074 10.166 1.00 77.69 92 GLY A O 1
ATOM 726 N N . ASP A 1 93 ? -10.182 7.946 10.809 1.00 66.44 93 ASP A N 1
ATOM 727 C CA . ASP A 1 93 ? -10.184 7.634 12.234 1.00 66.44 93 ASP A CA 1
ATOM 728 C C . ASP A 1 93 ? -10.714 6.215 12.473 1.00 66.44 93 ASP A C 1
ATOM 730 O O . ASP A 1 93 ? -11.906 5.963 12.639 1.00 66.44 93 ASP A O 1
ATOM 734 N N . ASP A 1 94 ? -9.793 5.254 12.487 1.00 66.12 94 ASP A N 1
ATOM 735 C CA . ASP A 1 94 ? -10.101 3.868 12.831 1.00 66.12 94 ASP A CA 1
ATOM 736 C C . ASP A 1 94 ? -10.661 3.793 14.262 1.00 66.12 94 ASP A C 1
ATOM 738 O O . ASP A 1 94 ? -9.986 4.169 15.222 1.00 66.12 94 ASP A O 1
ATOM 742 N N . LYS A 1 95 ? -11.917 3.350 14.400 1.00 68.25 95 LYS A N 1
ATOM 743 C CA . LYS A 1 95 ? -12.640 3.243 15.683 1.00 68.25 95 LYS A CA 1
ATOM 744 C C . LYS A 1 95 ? -12.697 4.556 16.487 1.00 68.25 95 LYS A C 1
ATOM 746 O O . LYS A 1 95 ? -12.711 4.531 17.715 1.00 68.25 95 LYS A O 1
ATOM 751 N N . GLY A 1 96 ? -12.712 5.706 15.808 1.00 72.06 96 GLY A N 1
ATOM 752 C CA . GLY A 1 96 ? -12.706 7.022 16.459 1.00 72.06 96 GLY A CA 1
ATOM 753 C C . GLY A 1 96 ? -11.361 7.404 17.091 1.00 72.06 96 GLY A C 1
ATOM 754 O O . GLY A 1 96 ? -11.280 8.401 17.811 1.00 72.06 96 GLY A O 1
ATOM 755 N N . LEU A 1 97 ? -10.294 6.636 16.835 1.00 78.25 97 LEU A N 1
ATOM 756 C CA . LEU A 1 97 ? -8.938 7.005 17.228 1.00 78.25 97 LEU A CA 1
ATOM 757 C C . LEU A 1 97 ? -8.358 8.023 16.239 1.00 78.25 97 LEU A C 1
ATOM 759 O O . LEU A 1 97 ? -8.540 7.887 15.026 1.00 78.25 97 LEU A O 1
ATOM 763 N N . PRO A 1 98 ? -7.601 9.024 16.722 1.00 85.00 98 PRO A N 1
ATOM 764 C CA . PRO A 1 98 ? -7.020 10.028 15.848 1.00 85.00 98 PRO A CA 1
ATOM 765 C C . PRO A 1 98 ? -6.035 9.396 14.859 1.00 85.00 98 PRO A C 1
ATOM 767 O O . PRO A 1 98 ? -5.234 8.523 15.208 1.00 85.00 98 PRO A O 1
ATOM 770 N N . SER A 1 99 ? -6.061 9.886 13.620 1.00 91.88 99 SER A N 1
ATOM 771 C CA . SER A 1 99 ? -5.069 9.531 12.606 1.00 91.88 99 SER A CA 1
ATOM 772 C C . SER A 1 99 ? -3.646 9.861 13.076 1.00 91.88 99 SER A C 1
ATOM 774 O O . SER A 1 99 ? -3.403 10.837 13.789 1.00 91.88 99 SER A O 1
ATOM 776 N N . VAL A 1 100 ? -2.675 9.069 12.631 1.00 93.19 100 VAL A N 1
ATOM 777 C CA . VAL A 1 100 ? -1.260 9.248 12.955 1.00 93.19 100 VAL A CA 1
ATOM 778 C C . VAL A 1 100 ? -0.631 10.254 11.997 1.00 93.19 100 VAL A C 1
ATOM 780 O O . VAL A 1 100 ? -0.759 10.153 10.773 1.00 93.19 100 VAL A O 1
ATOM 783 N N . LYS A 1 101 ? 0.075 11.240 12.557 1.00 93.69 101 LYS A N 1
ATOM 784 C CA . LYS A 1 101 ? 0.809 12.233 11.774 1.00 93.69 101 LYS A CA 1
ATOM 785 C C . LYS A 1 101 ? 2.076 11.620 11.178 1.00 93.69 101 LYS A C 1
ATOM 787 O O . LYS A 1 101 ? 2.911 11.091 11.904 1.00 93.69 101 LYS A O 1
ATOM 792 N N . CYS A 1 102 ? 2.247 11.764 9.867 1.00 92.38 102 CYS A N 1
ATOM 793 C CA . CYS A 1 102 ? 3.470 11.384 9.161 1.00 92.38 102 CYS A CA 1
ATOM 794 C C . CYS A 1 102 ? 4.232 12.632 8.690 1.00 92.38 102 CYS A C 1
ATOM 796 O O . CYS A 1 102 ? 3.728 13.755 8.809 1.00 92.38 102 CYS A O 1
ATOM 798 N N . TRP A 1 103 ? 5.436 12.440 8.135 1.00 90.88 103 TRP A N 1
ATOM 799 C CA . TRP A 1 103 ? 6.242 13.540 7.588 1.00 90.88 103 TRP A CA 1
ATOM 800 C C . TRP A 1 103 ? 5.451 14.337 6.541 1.00 90.88 103 TRP A C 1
ATOM 802 O O . TRP A 1 103 ? 5.384 15.563 6.614 1.00 90.88 103 TRP A O 1
ATOM 812 N N . ARG A 1 104 ? 4.735 13.637 5.650 1.00 91.19 104 ARG A N 1
ATOM 813 C CA . ARG A 1 104 ? 3.685 14.214 4.799 1.00 91.19 104 ARG A CA 1
ATOM 814 C C . ARG A 1 104 ? 2.369 13.478 5.014 1.00 91.19 104 ARG A C 1
ATOM 816 O O . ARG A 1 104 ? 2.352 12.253 5.046 1.00 91.19 104 ARG A O 1
ATOM 823 N N . GLY A 1 105 ? 1.273 14.230 5.107 1.00 92.12 105 GLY A N 1
ATOM 824 C CA . GLY A 1 105 ? -0.069 13.674 5.293 1.00 92.12 105 GLY A CA 1
ATOM 825 C C . GLY A 1 105 ? -0.323 13.134 6.703 1.00 92.12 105 GLY A C 1
ATOM 826 O O . GLY A 1 105 ? 0.372 13.493 7.662 1.00 92.12 105 GLY A O 1
ATOM 827 N N . THR A 1 106 ? -1.359 12.311 6.808 1.00 93.88 106 THR A N 1
ATOM 828 C CA . THR A 1 106 ? -1.788 11.565 7.997 1.00 93.88 106 THR A CA 1
ATOM 829 C C . THR A 1 106 ? -2.282 10.200 7.539 1.00 93.88 106 THR A C 1
ATOM 831 O O . THR A 1 106 ? -2.865 10.110 6.458 1.00 93.88 106 THR A O 1
ATOM 834 N N . CYS A 1 107 ? -2.079 9.162 8.345 1.00 93.94 107 CYS A N 1
ATOM 835 C CA . CYS A 1 107 ? -2.603 7.827 8.063 1.00 93.94 107 CYS A CA 1
ATOM 836 C C . CYS A 1 107 ? -3.510 7.316 9.185 1.00 93.94 107 CYS A C 1
ATOM 838 O O . CYS A 1 107 ? -3.441 7.803 10.314 1.00 93.94 107 CYS A O 1
ATOM 840 N N . SER A 1 108 ? -4.366 6.342 8.890 1.00 94.38 108 SER A N 1
ATOM 841 C CA . SER A 1 108 ? -5.167 5.672 9.906 1.00 94.38 108 SER A CA 1
ATOM 842 C C . SER A 1 108 ? -4.279 4.938 10.904 1.00 94.38 108 SER A C 1
ATOM 844 O O . SER A 1 108 ? -3.151 4.526 10.606 1.00 94.38 108 SER A O 1
ATOM 846 N N . ARG A 1 109 ? -4.799 4.768 12.121 1.00 93.25 109 ARG A N 1
ATOM 847 C CA . ARG A 1 109 ? -4.095 4.040 13.177 1.00 93.25 109 ARG A CA 1
ATOM 848 C C . ARG A 1 109 ? -3.816 2.597 12.759 1.00 93.25 109 ARG A C 1
ATOM 850 O O . ARG A 1 109 ? -2.702 2.123 12.967 1.00 93.25 109 ARG A O 1
ATOM 857 N N . PHE A 1 110 ? -4.781 1.958 12.101 1.00 95.00 110 PHE A N 1
ATOM 858 C CA . PHE A 1 110 ? -4.625 0.632 11.517 1.00 95.00 110 PHE A CA 1
ATOM 859 C C . PHE A 1 110 ? -3.446 0.564 10.539 1.00 95.00 110 PHE A C 1
ATOM 861 O O . PHE A 1 110 ? -2.541 -0.250 10.721 1.00 95.00 110 PHE A O 1
ATOM 868 N N . ALA A 1 111 ? -3.411 1.450 9.534 1.00 95.94 111 ALA A N 1
ATOM 869 C CA . ALA A 1 111 ? -2.334 1.468 8.545 1.00 95.94 111 ALA A CA 1
ATOM 870 C C . ALA A 1 111 ? -0.968 1.653 9.220 1.00 95.94 111 ALA A C 1
ATOM 872 O O . ALA A 1 111 ? -0.018 0.931 8.918 1.00 95.94 111 ALA A O 1
ATOM 873 N N . TRP A 1 112 ? -0.883 2.559 10.196 1.00 95.56 112 TRP A N 1
ATOM 874 C CA . TRP A 1 112 ? 0.332 2.772 10.973 1.00 95.56 112 TRP A CA 1
ATOM 875 C C . TRP A 1 112 ? 0.803 1.518 11.717 1.00 95.56 112 TRP A C 1
ATOM 877 O O . TRP A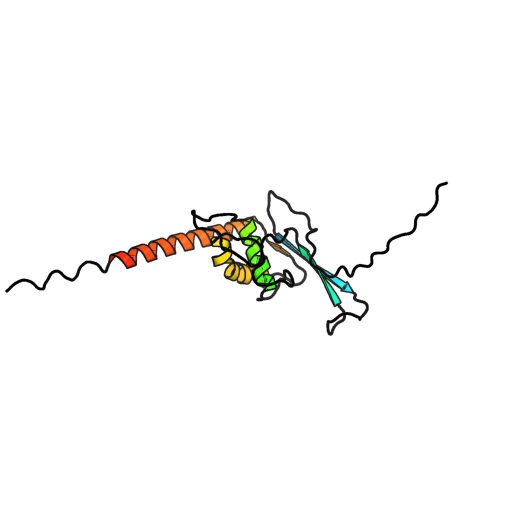 1 112 ? 1.982 1.177 11.647 1.00 95.56 112 TRP A O 1
ATOM 887 N N . LEU A 1 113 ? -0.089 0.822 12.422 1.00 95.38 113 LEU A N 1
ATOM 888 C CA . LEU A 1 113 ? 0.273 -0.356 13.216 1.00 95.38 113 LEU A CA 1
ATOM 889 C C . LEU A 1 113 ? 0.693 -1.541 12.337 1.00 95.38 113 LEU A C 1
ATOM 891 O O . LEU A 1 113 ? 1.626 -2.266 12.679 1.00 95.38 113 LEU A O 1
ATOM 895 N N . HIS A 1 114 ? 0.049 -1.702 11.181 1.00 97.31 114 HIS A N 1
ATOM 896 C CA . HIS A 1 114 ? 0.139 -2.928 10.386 1.00 97.31 114 HIS A CA 1
ATOM 897 C C . HIS A 1 114 ? 1.038 -2.836 9.147 1.00 97.31 114 HIS A C 1
ATOM 899 O O . HIS A 1 114 ? 1.375 -3.870 8.566 1.00 97.31 114 HIS A O 1
ATOM 905 N N . HIS A 1 115 ? 1.499 -1.644 8.743 1.00 97.50 115 HIS A N 1
ATOM 906 C CA . HIS A 1 115 ? 2.278 -1.492 7.503 1.00 97.50 115 HIS A CA 1
ATOM 907 C C . HIS A 1 115 ? 3.582 -2.303 7.475 1.00 97.50 115 HIS A C 1
ATOM 909 O O . HIS A 1 115 ? 3.993 -2.749 6.406 1.00 97.50 115 HIS A O 1
ATOM 915 N N . ILE A 1 116 ? 4.232 -2.541 8.620 1.00 97.44 116 ILE A N 1
ATOM 916 C CA . ILE A 1 116 ? 5.452 -3.364 8.675 1.00 97.44 116 ILE A CA 1
ATOM 917 C C . ILE A 1 116 ? 5.145 -4.836 8.385 1.00 97.44 116 ILE A C 1
ATOM 919 O O . ILE A 1 116 ? 5.876 -5.461 7.611 1.00 97.44 116 ILE A O 1
ATOM 923 N N . ALA A 1 117 ? 4.072 -5.379 8.968 1.00 98.19 117 ALA A N 1
ATOM 924 C CA . ALA A 1 117 ? 3.629 -6.746 8.705 1.00 98.19 117 ALA A CA 1
ATOM 925 C C . ALA A 1 117 ? 3.214 -6.895 7.236 1.00 98.19 117 ALA A C 1
ATOM 927 O O . ALA A 1 117 ? 3.763 -7.734 6.522 1.00 98.19 117 ALA A O 1
ATOM 928 N N . PHE A 1 118 ? 2.372 -5.980 6.745 1.00 98.44 118 PHE A N 1
ATOM 929 C CA . PHE A 1 118 ? 1.930 -5.963 5.351 1.00 98.44 118 PHE A CA 1
ATOM 930 C C . PHE A 1 118 ? 3.102 -5.866 4.363 1.00 98.44 118 PHE A C 1
ATOM 932 O O . PHE A 1 118 ? 3.170 -6.612 3.385 1.00 98.44 118 PHE A O 1
ATOM 939 N N . LYS A 1 119 ? 4.080 -4.991 4.638 1.00 97.88 119 LYS A N 1
ATOM 940 C CA . LYS A 1 119 ? 5.312 -4.881 3.846 1.00 97.88 119 LYS A CA 1
ATOM 941 C C . LYS A 1 119 ? 6.028 -6.221 3.759 1.00 97.88 119 LYS A C 1
ATOM 943 O O . LYS A 1 119 ? 6.407 -6.630 2.668 1.00 97.88 119 LYS A O 1
ATOM 948 N N . ASN A 1 120 ? 6.264 -6.875 4.893 1.00 97.75 120 ASN A N 1
ATOM 949 C CA . ASN A 1 120 ? 7.019 -8.125 4.929 1.00 97.75 120 ASN A CA 1
ATOM 950 C C . ASN A 1 120 ? 6.275 -9.262 4.222 1.00 97.75 120 ASN A C 1
ATOM 952 O O . ASN A 1 120 ? 6.915 -10.149 3.657 1.00 97.75 120 ASN A O 1
ATOM 956 N N . GLU A 1 121 ? 4.944 -9.234 4.260 1.00 97.75 121 GLU A N 1
ATOM 957 C CA . GLU A 1 121 ? 4.111 -10.276 3.678 1.00 97.75 121 GLU A CA 1
ATOM 958 C C . GLU A 1 121 ? 3.934 -10.146 2.168 1.00 97.75 121 GLU A C 1
ATOM 960 O O . GLU A 1 121 ? 4.085 -11.144 1.462 1.00 97.75 121 GLU A O 1
ATOM 965 N N . PHE A 1 122 ? 3.690 -8.926 1.687 1.00 98.00 122 PHE A N 1
ATOM 966 C CA . PHE A 1 122 ? 3.392 -8.646 0.285 1.00 98.00 122 PHE A CA 1
ATOM 967 C C . PHE A 1 122 ? 4.537 -7.896 -0.393 1.00 98.00 122 PHE A C 1
ATOM 969 O O . PHE A 1 122 ? 5.238 -8.453 -1.235 1.00 98.00 122 PHE A O 1
ATOM 976 N N . ILE A 1 123 ? 4.768 -6.640 -0.005 1.00 97.69 123 ILE A N 1
ATOM 977 C CA . ILE A 1 123 ? 5.597 -5.694 -0.773 1.00 97.69 123 ILE A CA 1
ATOM 978 C C . ILE A 1 123 ? 7.058 -6.150 -0.902 1.00 97.69 123 ILE A C 1
ATOM 980 O O . ILE A 1 123 ? 7.657 -6.072 -1.975 1.00 97.69 123 ILE A O 1
ATOM 984 N N . ALA A 1 124 ? 7.646 -6.660 0.177 1.00 97.00 124 ALA A N 1
ATOM 985 C CA . ALA A 1 124 ? 9.025 -7.137 0.196 1.00 97.00 124 ALA A CA 1
ATOM 986 C C . ALA A 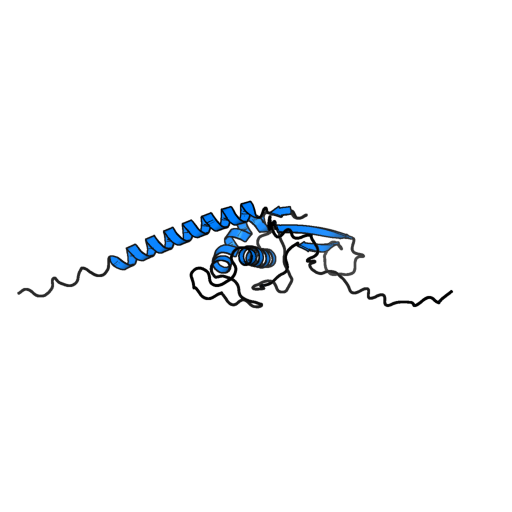1 124 ? 9.224 -8.423 -0.619 1.00 97.00 124 ALA A C 1
ATOM 988 O O . ALA A 1 124 ? 10.358 -8.736 -0.978 1.00 97.00 124 ALA A O 1
ATOM 989 N N . ARG A 1 125 ? 8.142 -9.158 -0.904 1.00 96.44 125 ARG A N 1
ATOM 990 C CA . ARG A 1 125 ? 8.158 -10.440 -1.620 1.00 96.44 125 ARG A CA 1
ATOM 991 C C . ARG A 1 125 ? 7.742 -10.328 -3.082 1.00 96.44 125 ARG A C 1
ATOM 993 O O . ARG A 1 125 ? 7.843 -11.317 -3.801 1.00 96.44 125 ARG A O 1
ATOM 1000 N N . LEU A 1 126 ? 7.297 -9.151 -3.526 1.00 96.44 126 LEU A N 1
ATOM 1001 C CA . LEU A 1 126 ? 6.959 -8.935 -4.928 1.00 96.44 126 LEU A CA 1
ATOM 1002 C C . LEU A 1 126 ? 8.179 -9.198 -5.827 1.00 96.44 126 LEU A C 1
ATOM 1004 O O . LEU A 1 126 ? 9.292 -8.785 -5.471 1.00 96.44 126 LEU A O 1
ATOM 1008 N N . PRO A 1 127 ? 7.979 -9.824 -7.003 1.00 95.62 127 PRO A N 1
ATOM 1009 C CA . PRO A 1 127 ? 9.010 -9.924 -8.026 1.00 95.62 127 PRO A CA 1
ATOM 1010 C C . PRO A 1 127 ? 9.601 -8.551 -8.354 1.00 95.62 127 PRO A C 1
ATOM 1012 O O . PRO A 1 127 ? 8.923 -7.520 -8.276 1.00 95.62 127 PRO A O 1
ATOM 1015 N N . ARG A 1 128 ? 10.887 -8.506 -8.713 1.00 90.75 128 ARG A N 1
ATOM 1016 C CA . ARG A 1 128 ? 11.586 -7.229 -8.932 1.00 90.75 128 ARG A CA 1
ATOM 1017 C C . ARG A 1 128 ? 11.003 -6.458 -10.111 1.00 90.75 128 ARG A C 1
ATOM 1019 O O . ARG A 1 128 ? 10.922 -5.236 -10.044 1.00 90.75 128 ARG A O 1
ATOM 1026 N N . GLU A 1 129 ? 10.541 -7.160 -11.130 1.00 91.62 129 GLU A N 1
ATOM 1027 C CA . GLU A 1 129 ? 9.826 -6.650 -12.297 1.00 91.62 129 GLU A CA 1
ATOM 1028 C C . GLU A 1 129 ? 8.470 -6.002 -11.959 1.00 91.62 129 GLU A C 1
ATOM 1030 O O . GLU A 1 129 ? 7.983 -5.176 -12.731 1.00 91.62 129 GLU A O 1
ATOM 1035 N N . GLY A 1 130 ? 7.900 -6.298 -10.787 1.00 93.94 130 GLY A N 1
ATOM 1036 C CA . GLY A 1 130 ? 6.571 -5.851 -10.370 1.00 93.94 130 GLY A CA 1
ATOM 1037 C C . GLY A 1 130 ? 5.526 -6.964 -10.431 1.00 93.94 130 GLY A C 1
ATOM 1038 O O . GLY A 1 130 ? 5.807 -8.080 -10.859 1.00 93.94 130 GLY A O 1
ATOM 1039 N N . SER A 1 131 ? 4.326 -6.675 -9.936 1.00 96.25 131 SER A N 1
ATOM 1040 C CA . SER A 1 131 ? 3.195 -7.606 -9.924 1.00 96.25 131 SER A CA 1
ATOM 1041 C C . SER A 1 131 ? 1.895 -6.850 -9.642 1.00 96.25 131 SER A C 1
ATOM 1043 O O . SER A 1 131 ? 1.892 -5.646 -9.371 1.00 96.25 131 SER A O 1
ATOM 1045 N N . VAL A 1 132 ? 0.790 -7.587 -9.682 1.00 97.81 132 VAL A N 1
ATOM 1046 C CA . VAL A 1 132 ? -0.502 -7.179 -9.137 1.00 97.81 132 VAL A CA 1
ATOM 1047 C C . VAL A 1 132 ? -0.671 -7.799 -7.748 1.00 97.81 132 VAL A C 1
ATOM 1049 O O . VAL A 1 132 ? -0.348 -8.972 -7.553 1.00 97.81 132 VAL A O 1
ATOM 1052 N N . ILE A 1 133 ? -1.166 -7.018 -6.790 1.00 98.12 133 ILE A N 1
ATOM 1053 C CA . ILE A 1 133 ? -1.752 -7.515 -5.543 1.00 98.12 133 ILE A CA 1
ATOM 1054 C C . ILE A 1 133 ? -3.252 -7.270 -5.638 1.00 98.12 133 ILE A C 1
ATOM 1056 O O . ILE A 1 133 ? -3.690 -6.124 -5.733 1.00 98.12 133 ILE A O 1
ATOM 1060 N N . GLU A 1 134 ? -4.033 -8.342 -5.605 1.00 98.38 134 GLU A N 1
ATOM 1061 C CA . GLU A 1 134 ? -5.485 -8.249 -5.720 1.00 98.38 134 GLU A CA 1
ATOM 1062 C C . GLU A 1 134 ? -6.089 -7.511 -4.521 1.00 98.38 134 GLU A C 1
ATOM 1064 O O . GLU A 1 134 ? -5.810 -7.835 -3.361 1.00 98.38 134 GLU A O 1
ATOM 1069 N N . GLY A 1 135 ? -6.990 -6.566 -4.780 1.00 98.12 135 GLY A N 1
ATOM 1070 C CA . GLY A 1 135 ? -7.673 -5.812 -3.735 1.00 98.12 135 GLY A CA 1
ATOM 1071 C C . GLY A 1 135 ? -8.506 -6.715 -2.824 1.00 98.12 135 GLY A C 1
ATOM 1072 O O . GLY A 1 135 ? -8.617 -6.457 -1.626 1.00 98.12 135 GLY A O 1
ATOM 1073 N N . ALA A 1 136 ? -9.038 -7.824 -3.350 1.00 98.25 136 ALA A N 1
ATOM 1074 C CA . ALA A 1 136 ? -9.730 -8.837 -2.552 1.00 98.25 136 ALA A CA 1
ATOM 1075 C C . ALA A 1 136 ? -8.796 -9.504 -1.528 1.00 98.25 136 ALA A C 1
ATOM 1077 O O . ALA A 1 136 ? -9.179 -9.676 -0.370 1.00 98.25 136 ALA A O 1
ATOM 1078 N N . THR A 1 137 ? -7.559 -9.803 -1.930 1.00 98.56 137 THR A N 1
ATOM 1079 C CA . THR A 1 137 ? -6.530 -10.361 -1.045 1.00 98.56 137 THR A CA 1
ATOM 1080 C C . THR A 1 137 ? -6.157 -9.365 0.055 1.00 98.56 137 THR A C 1
ATOM 1082 O O . THR A 1 137 ? -6.086 -9.735 1.226 1.00 98.56 137 THR A O 1
ATOM 1085 N N . ILE A 1 138 ? -6.005 -8.081 -0.287 1.00 98.50 138 ILE A N 1
ATOM 1086 C CA . ILE A 1 138 ? -5.712 -7.020 0.690 1.00 98.50 138 ILE A CA 1
ATOM 1087 C C . ILE A 1 138 ? -6.865 -6.870 1.692 1.00 98.50 138 ILE A C 1
ATOM 1089 O O . ILE A 1 138 ? -6.632 -6.820 2.898 1.00 98.50 138 ILE A O 1
ATOM 1093 N N . ARG A 1 139 ? -8.119 -6.861 1.219 1.00 98.38 139 ARG A N 1
ATOM 1094 C CA . ARG A 1 139 ? -9.309 -6.803 2.086 1.00 98.38 139 ARG A CA 1
ATOM 1095 C C . ARG A 1 139 ? -9.390 -7.993 3.041 1.00 98.38 139 ARG A C 1
ATOM 1097 O O . ARG A 1 139 ? -9.683 -7.798 4.218 1.00 98.38 139 ARG A O 1
ATOM 1104 N N . ALA A 1 140 ? -9.119 -9.206 2.557 1.00 98.38 140 ALA A N 1
ATOM 1105 C CA . ALA A 1 140 ? -9.115 -10.406 3.391 1.00 98.38 140 ALA A CA 1
ATOM 1106 C C . ALA A 1 140 ? -8.055 -10.320 4.499 1.00 98.38 140 ALA A C 1
ATOM 1108 O O . ALA A 1 140 ? -8.362 -10.586 5.662 1.00 98.38 140 ALA A O 1
ATOM 1109 N N . TRP A 1 141 ? -6.850 -9.866 4.147 1.00 98.56 141 TRP A N 1
ATOM 1110 C CA . TRP A 1 141 ? -5.759 -9.657 5.095 1.00 98.56 141 TRP A CA 1
ATOM 1111 C C . TRP A 1 141 ? -6.105 -8.609 6.162 1.00 98.56 141 TRP A C 1
ATOM 1113 O O . TRP A 1 141 ? -5.918 -8.840 7.354 1.00 98.56 141 TRP A O 1
ATOM 1123 N N . ILE A 1 142 ? -6.684 -7.473 5.758 1.00 97.56 142 ILE A N 1
ATOM 1124 C CA . ILE A 1 142 ? -7.133 -6.422 6.686 1.00 97.56 142 ILE A CA 1
ATOM 1125 C C . ILE A 1 142 ? -8.177 -6.971 7.662 1.00 97.56 142 ILE A C 1
ATOM 1127 O O . ILE A 1 142 ? -8.063 -6.759 8.868 1.00 97.56 142 ILE A O 1
ATOM 1131 N N . ALA A 1 143 ? -9.172 -7.703 7.155 1.00 96.94 143 ALA A N 1
ATOM 1132 C CA . ALA A 1 143 ? -10.236 -8.260 7.981 1.00 96.94 143 ALA A CA 1
ATOM 1133 C C . ALA A 1 143 ? -9.706 -9.263 9.019 1.00 96.94 143 ALA A C 1
ATOM 1135 O O . ALA A 1 143 ? -10.252 -9.356 10.117 1.00 96.94 143 ALA A O 1
ATOM 1136 N N . GLU A 1 144 ? -8.659 -10.022 8.691 1.00 97.44 144 GLU A N 1
ATOM 1137 C CA . GLU A 1 144 ? -7.975 -10.903 9.641 1.00 97.44 144 GLU A CA 1
ATOM 1138 C C . GLU A 1 144 ? -7.288 -10.113 10.757 1.00 97.44 144 GLU A C 1
ATOM 1140 O O . GLU A 1 144 ? -7.594 -10.339 11.928 1.00 97.44 144 GLU A O 1
ATOM 1145 N N . ARG A 1 145 ? -6.471 -9.112 10.413 1.00 96.56 145 ARG A N 1
ATOM 1146 C CA . ARG A 1 145 ? -5.788 -8.260 11.402 1.00 96.56 145 ARG A CA 1
ATOM 1147 C C . ARG A 1 145 ? -6.751 -7.497 12.304 1.00 96.56 145 ARG A C 1
ATOM 1149 O O . ARG A 1 145 ? -6.505 -7.372 13.497 1.00 96.56 145 ARG A O 1
ATOM 1156 N N . GLN A 1 146 ? -7.882 -7.039 11.772 1.00 93.62 146 GLN A N 1
ATOM 1157 C CA . GLN A 1 146 ? -8.914 -6.390 12.583 1.00 93.62 146 GLN A CA 1
ATOM 1158 C C . GLN A 1 146 ? -9.536 -7.341 13.615 1.00 93.62 146 GLN A C 1
ATOM 1160 O O . GLN A 1 146 ? -9.830 -6.908 14.728 1.00 93.62 146 GLN A O 1
ATOM 1165 N N . ARG A 1 147 ? -9.726 -8.627 13.280 1.00 94.06 147 ARG A N 1
ATOM 1166 C CA . ARG A 1 147 ? -10.197 -9.637 14.246 1.00 94.06 147 ARG A CA 1
ATOM 1167 C C . ARG A 1 147 ? -9.146 -9.925 15.316 1.00 94.06 147 ARG A C 1
ATOM 1169 O O . ARG A 1 147 ? -9.499 -10.017 16.486 1.00 94.06 147 ARG A O 1
ATOM 1176 N N . GLU A 1 148 ? -7.877 -10.031 14.925 1.00 93.31 148 GLU A N 1
ATOM 1177 C CA . GLU A 1 148 ? -6.760 -10.209 15.864 1.00 93.31 148 GLU A CA 1
ATOM 1178 C C . GLU A 1 148 ? -6.633 -9.025 16.832 1.00 93.31 148 GLU A C 1
ATOM 1180 O O . GLU A 1 148 ? -6.419 -9.222 18.026 1.00 93.31 148 GLU A O 1
ATOM 1185 N N . ASP A 1 149 ? -6.798 -7.799 16.331 1.00 90.50 149 ASP A N 1
ATOM 1186 C CA . ASP A 1 149 ? -6.760 -6.590 17.151 1.00 90.50 149 ASP A CA 1
ATOM 1187 C C . ASP A 1 149 ? -7.892 -6.572 18.183 1.00 90.50 149 ASP A C 1
ATOM 1189 O O . ASP A 1 149 ? -7.632 -6.308 19.352 1.00 90.50 149 ASP A O 1
ATOM 1193 N N . VAL A 1 150 ? -9.121 -6.923 17.782 1.00 88.69 150 VAL A N 1
ATOM 1194 C CA . VAL A 1 150 ? -10.263 -7.032 18.710 1.00 88.69 150 VAL A CA 1
ATOM 1195 C C . VAL A 1 150 ? -9.999 -8.080 19.792 1.00 88.69 150 VAL A C 1
ATOM 1197 O O . VAL A 1 150 ? -10.170 -7.785 20.970 1.00 88.69 150 VAL A O 1
ATOM 1200 N N . ALA A 1 151 ? -9.528 -9.271 19.413 1.00 89.31 151 ALA A N 1
ATOM 1201 C CA . ALA A 1 151 ? -9.240 -10.334 20.375 1.00 89.31 151 ALA A CA 1
ATOM 1202 C C . ALA A 1 151 ? -8.140 -9.937 21.379 1.00 89.31 151 ALA A C 1
ATOM 1204 O O . ALA A 1 151 ? -8.210 -10.281 22.557 1.00 89.31 151 ALA A O 1
ATOM 1205 N N . ARG A 1 152 ? -7.124 -9.190 20.929 1.00 86.50 152 ARG A N 1
ATOM 1206 C CA . ARG A 1 152 ? -6.057 -8.680 21.800 1.00 86.50 152 ARG A CA 1
ATOM 1207 C C . ARG A 1 152 ? -6.565 -7.608 22.769 1.00 86.50 152 ARG A C 1
ATOM 1209 O O . ARG A 1 152 ? -6.174 -7.620 23.938 1.00 86.50 152 ARG A O 1
ATOM 1216 N N . ASP A 1 153 ? -7.409 -6.695 22.294 1.00 84.12 153 ASP A N 1
ATOM 1217 C CA . ASP A 1 153 ? -7.992 -5.634 23.121 1.00 84.12 153 ASP A CA 1
ATOM 1218 C C . ASP A 1 153 ? -8.897 -6.229 24.224 1.00 84.12 153 ASP A C 1
ATOM 1220 O O . ASP A 1 153 ? -8.825 -5.799 25.374 1.00 84.12 153 ASP A O 1
ATOM 1224 N N . GLU A 1 154 ? -9.680 -7.270 23.909 1.00 82.88 154 GLU A N 1
ATOM 1225 C CA . GLU A 1 154 ? -10.509 -8.001 24.884 1.00 82.88 154 GLU A CA 1
ATOM 1226 C C . GLU A 1 154 ? -9.671 -8.726 25.946 1.00 82.88 154 GLU A C 1
ATOM 1228 O O . GLU A 1 154 ? -9.990 -8.656 27.133 1.00 82.88 154 GLU A O 1
ATOM 1233 N N . GLN A 1 155 ? -8.574 -9.377 25.545 1.00 75.00 155 GLN A N 1
ATOM 1234 C CA . GLN A 1 155 ? -7.676 -10.053 26.486 1.00 75.00 155 GLN A CA 1
ATOM 1235 C C . GLN A 1 155 ? -7.009 -9.062 27.451 1.00 75.00 155 GLN A C 1
ATOM 1237 O O . GLN A 1 155 ? -6.904 -9.339 28.642 1.00 75.00 155 GLN A O 1
ATOM 1242 N N . THR A 1 156 ? -6.600 -7.892 26.953 1.00 75.50 156 THR A N 1
ATOM 1243 C CA . THR A 1 156 ? -5.957 -6.853 27.776 1.00 75.50 156 THR A CA 1
ATOM 1244 C C . THR A 1 156 ? -6.931 -6.276 28.809 1.00 75.50 156 THR A C 1
ATOM 1246 O O . THR A 1 156 ? -6.543 -6.010 29.940 1.00 75.50 156 THR A O 1
ATOM 1249 N N . ALA A 1 157 ? -8.213 -6.134 28.456 1.00 72.50 157 ALA A N 1
ATOM 1250 C CA . ALA A 1 157 ? -9.237 -5.634 29.374 1.00 72.50 157 ALA A CA 1
ATOM 1251 C C . ALA A 1 157 ? -9.586 -6.612 30.515 1.00 72.50 157 ALA A C 1
ATOM 1253 O O . ALA A 1 157 ? -10.120 -6.181 31.536 1.00 72.50 157 ALA A O 1
ATOM 1254 N N . HIS A 1 158 ? -9.323 -7.913 30.348 1.00 66.88 158 HIS A N 1
ATOM 1255 C CA . HIS A 1 158 ? -9.586 -8.915 31.382 1.00 66.88 158 HIS A CA 1
ATOM 1256 C C . HIS A 1 158 ? -8.512 -8.907 32.482 1.00 66.88 158 HIS A C 1
ATOM 1258 O O . HIS A 1 158 ? -8.861 -8.949 33.662 1.00 66.88 158 HIS A O 1
ATOM 1264 N N . ASP A 1 159 ? -7.236 -8.769 32.106 1.00 60.62 159 ASP A N 1
ATOM 1265 C CA . ASP A 1 159 ? -6.106 -8.801 33.047 1.00 60.62 159 ASP A CA 1
ATOM 1266 C C . ASP A 1 159 ? -6.072 -7.570 33.981 1.00 60.62 159 ASP A C 1
ATOM 1268 O O . ASP A 1 159 ? -5.703 -7.696 35.144 1.00 60.62 159 ASP A O 1
ATOM 1272 N N . ASP A 1 160 ? -6.546 -6.400 33.535 1.00 59.50 160 ASP A N 1
ATOM 1273 C CA . ASP A 1 160 ? -6.594 -5.176 34.361 1.00 59.50 160 ASP A CA 1
ATOM 1274 C C . ASP A 1 160 ? -7.672 -5.212 35.474 1.00 59.50 160 ASP A C 1
ATOM 1276 O O . ASP A 1 160 ? -7.755 -4.293 36.293 1.00 59.50 160 ASP A O 1
ATOM 1280 N N . SER A 1 161 ? -8.526 -6.244 35.514 1.00 58.50 161 SER A N 1
ATOM 1281 C CA . SER A 1 161 ? -9.646 -6.339 36.467 1.00 58.50 161 SER A CA 1
ATOM 1282 C C . SER A 1 161 ? -9.388 -7.212 37.704 1.00 58.50 161 SER A C 1
ATOM 1284 O O . SER A 1 161 ? -10.190 -7.162 38.637 1.00 58.50 161 SER A O 1
ATOM 1286 N N . ASP A 1 162 ? -8.273 -7.952 37.758 1.00 54.66 162 ASP A N 1
ATOM 1287 C CA . ASP A 1 162 ? -8.005 -8.960 38.807 1.00 54.66 162 ASP A CA 1
ATOM 1288 C C . ASP A 1 162 ? -7.164 -8.432 40.000 1.00 54.66 162 ASP A C 1
ATOM 1290 O O . ASP A 1 162 ? -6.983 -9.117 41.002 1.00 54.66 162 ASP A O 1
ATOM 1294 N N . ASP A 1 163 ? -6.703 -7.174 39.959 1.00 56.62 163 ASP A N 1
ATOM 1295 C CA . ASP A 1 163 ? -5.809 -6.585 40.980 1.00 56.62 163 ASP A CA 1
ATOM 1296 C C . ASP A 1 163 ? -6.526 -5.769 42.088 1.00 56.62 163 ASP A C 1
ATOM 1298 O O . ASP A 1 163 ? -5.886 -5.008 42.817 1.00 56.62 163 ASP A O 1
ATOM 1302 N N . THR A 1 164 ? -7.853 -5.890 42.265 1.00 57.19 164 THR A N 1
ATOM 1303 C CA . THR A 1 164 ? -8.600 -5.063 43.255 1.00 57.19 164 THR A CA 1
ATOM 1304 C C . THR A 1 164 ? -9.178 -5.777 44.483 1.00 57.19 164 THR A C 1
ATOM 1306 O O . THR A 1 164 ? -9.771 -5.109 45.330 1.00 57.19 164 THR A O 1
ATOM 1309 N N . GLU A 1 165 ? -8.944 -7.076 44.689 1.00 55.84 165 GLU A N 1
ATOM 1310 C CA . GLU A 1 165 ? -9.453 -7.791 45.877 1.00 55.84 165 GLU A CA 1
ATOM 1311 C C . GLU A 1 165 ? -8.364 -8.538 46.664 1.00 55.84 165 GLU A C 1
ATOM 1313 O O . GLU A 1 165 ? -8.371 -9.763 46.726 1.00 55.84 165 GLU A O 1
ATOM 1318 N N . ASN A 1 166 ? -7.453 -7.828 47.347 1.00 53.12 166 ASN A N 1
ATOM 1319 C CA . ASN A 1 166 ? -6.798 -8.416 48.529 1.00 53.12 166 ASN A CA 1
ATOM 1320 C C . ASN A 1 166 ? -6.206 -7.405 49.532 1.00 53.12 166 ASN A C 1
ATOM 1322 O O . ASN A 1 166 ? -5.037 -7.511 49.888 1.00 53.12 166 ASN A O 1
ATOM 1326 N N . ASP A 1 167 ? -6.987 -6.431 50.011 1.00 52.44 167 ASP A N 1
ATOM 1327 C CA . ASP A 1 167 ? -6.524 -5.530 51.088 1.00 52.44 167 ASP A CA 1
ATOM 1328 C C . ASP A 1 167 ? -7.619 -5.209 52.128 1.00 52.44 167 ASP A C 1
ATOM 1330 O O . ASP A 1 167 ? -7.770 -4.084 52.602 1.00 52.44 167 ASP A O 1
ATOM 1334 N N . SER A 1 168 ? -8.420 -6.215 52.509 1.00 56.03 168 SER A N 1
ATOM 1335 C CA . SER A 1 168 ? -9.438 -6.065 53.568 1.00 56.03 168 SER A CA 1
ATOM 1336 C C . SER A 1 168 ? -9.308 -7.016 54.767 1.00 56.03 168 SER A C 1
ATOM 1338 O O . SER A 1 168 ? -10.209 -7.058 55.601 1.00 56.03 168 SER A O 1
ATOM 1340 N N . GLU A 1 169 ? -8.164 -7.688 54.959 1.00 53.34 169 GLU A N 1
ATOM 1341 C CA . GLU A 1 169 ? -7.952 -8.594 56.107 1.00 53.34 169 GLU A CA 1
ATOM 1342 C C . GLU A 1 169 ? -6.850 -8.172 57.102 1.00 53.34 169 GLU A C 1
ATOM 1344 O O . GLU A 1 169 ? -6.148 -8.998 57.676 1.00 53.34 169 GLU A O 1
ATOM 1349 N N . LEU A 1 170 ? -6.730 -6.872 57.396 1.00 53.81 170 LEU A N 1
ATOM 1350 C CA . LEU A 1 170 ? -5.912 -6.373 58.517 1.00 53.81 170 LEU A CA 1
ATOM 1351 C C . LEU A 1 170 ? -6.677 -5.351 59.372 1.00 53.81 170 LEU A C 1
ATOM 1353 O O . LEU A 1 170 ? -6.252 -4.216 59.559 1.00 53.81 170 LEU A O 1
ATOM 1357 N N . CYS A 1 171 ? -7.832 -5.748 59.914 1.00 49.84 171 CYS A N 1
ATOM 1358 C CA . CYS A 1 171 ? -8.435 -5.036 61.045 1.00 49.84 171 CYS A CA 1
ATOM 1359 C C . CYS A 1 171 ? -9.377 -5.926 61.868 1.00 49.84 171 CYS A C 1
ATOM 1361 O O . CYS A 1 171 ? -10.563 -5.636 61.980 1.00 49.84 171 CYS A O 1
ATOM 1363 N N . VAL A 1 172 ? -8.875 -7.011 62.470 1.00 51.16 172 VAL A N 1
ATOM 1364 C CA . VAL A 1 172 ? -9.555 -7.630 63.620 1.00 51.16 172 VAL A CA 1
ATOM 1365 C C . VAL A 1 172 ? -8.532 -8.160 64.633 1.00 51.16 172 VAL A C 1
ATOM 1367 O O . VAL A 1 172 ? -7.892 -9.178 64.386 1.00 51.16 172 VAL A O 1
ATOM 1370 N N . ARG A 1 173 ? -8.543 -7.502 65.804 1.00 45.31 173 ARG A N 1
ATOM 1371 C CA . ARG A 1 173 ? -8.003 -7.855 67.138 1.00 45.31 173 ARG A CA 1
ATOM 1372 C C . ARG A 1 173 ? -6.597 -7.395 67.503 1.00 45.31 173 ARG A C 1
ATOM 1374 O O . ARG A 1 173 ? -5.612 -7.988 67.028 1.00 45.31 173 ARG A O 1
#